Protein AF-A0A3D0JFA2-F1 (afdb_monomer_lite)

pLDDT: mean 86.04, std 10.28, range [57.06, 95.94]

Radius of gyration: 14.64 Å; chains: 1; bounding box: 28×27×38 Å

Secondary structure (DSSP, 8-state):
-EEEE-TTS-EEEE----TT-TT--HHHHHHHHHHHHHHTHHHHHHHHHHIIIIIS-------

Structure (mmCIF, N/CA/C/O backbone):
data_AF-A0A3D0JFA2-F1
#
_entry.id   AF-A0A3D0JFA2-F1
#
loop_
_atom_site.group_PDB
_atom_site.id
_atom_site.type_symbol
_atom_site.label_atom_id
_atom_site.label_alt_id
_atom_site.label_comp_id
_atom_site.label_asym_id
_atom_site.label_entity_id
_atom_site.label_seq_id
_atom_site.pdbx_PDB_ins_code
_atom_site.Cartn_x
_atom_site.Cartn_y
_atom_site.Cartn_z
_atom_site.occupancy
_atom_site.B_iso_or_equiv
_atom_site.auth_seq_id
_atom_site.auth_comp_id
_atom_site.auth_asym_id
_atom_site.auth_atom_id
_atom_site.pdbx_PDB_model_num
ATOM 1 N N . MET A 1 1 ? 3.430 -4.894 -12.740 1.00 79.06 1 MET A N 1
ATOM 2 C CA . MET A 1 1 ? 3.422 -4.154 -11.457 1.00 79.06 1 MET A CA 1
ATOM 3 C C . MET A 1 1 ? 2.011 -4.146 -10.907 1.00 79.06 1 MET A C 1
ATOM 5 O O . MET A 1 1 ? 1.111 -3.689 -11.603 1.00 79.06 1 MET A O 1
ATOM 9 N N . THR A 1 2 ? 1.841 -4.639 -9.690 1.00 88.50 2 THR A N 1
ATOM 10 C CA . THR A 1 2 ? 0.584 -4.706 -8.938 1.00 88.50 2 THR A CA 1
ATOM 11 C C . THR A 1 2 ? 0.743 -3.982 -7.601 1.00 88.50 2 THR A C 1
ATOM 13 O O . THR A 1 2 ? 1.855 -3.656 -7.174 1.00 88.50 2 THR A O 1
ATOM 16 N N . LEU A 1 3 ? -0.386 -3.671 -6.969 1.00 90.50 3 LEU A N 1
ATOM 17 C CA . LEU A 1 3 ? -0.457 -3.082 -5.639 1.00 90.50 3 LEU A CA 1
ATOM 18 C C . LEU A 1 3 ? -1.227 -4.053 -4.747 1.00 90.50 3 LEU A C 1
ATOM 20 O O . LEU A 1 3 ? -2.367 -4.392 -5.062 1.00 90.50 3 LEU A O 1
ATOM 24 N N . GLU A 1 4 ? -0.600 -4.505 -3.670 1.00 93.31 4 GLU A N 1
ATOM 25 C CA . GLU A 1 4 ? -1.100 -5.593 -2.833 1.00 93.31 4 GLU A CA 1
ATOM 26 C C . GLU A 1 4 ? -1.055 -5.216 -1.355 1.00 93.31 4 GLU A C 1
ATOM 28 O O . GLU A 1 4 ? -0.230 -4.408 -0.926 1.00 93.31 4 GLU A O 1
ATOM 33 N N . PHE A 1 5 ? -1.970 -5.804 -0.587 1.00 93.31 5 PHE A N 1
ATOM 34 C CA . PHE A 1 5 ? -1.987 -5.693 0.863 1.00 93.31 5 PHE A CA 1
ATOM 35 C C . PHE A 1 5 ? -1.344 -6.922 1.484 1.00 93.31 5 PHE A C 1
ATOM 37 O O . PHE A 1 5 ? -1.791 -8.044 1.242 1.00 93.31 5 PHE A O 1
ATOM 44 N N . GLU A 1 6 ? -0.347 -6.702 2.329 1.00 92.44 6 GLU A N 1
ATOM 45 C CA . GLU A 1 6 ? 0.176 -7.744 3.201 1.00 92.44 6 GLU A CA 1
ATOM 46 C C . GLU A 1 6 ? -0.833 -8.021 4.345 1.00 92.44 6 GLU A C 1
ATOM 48 O O . GLU A 1 6 ? -1.703 -7.185 4.641 1.00 92.44 6 GLU A O 1
ATOM 53 N N . PRO A 1 7 ? -0.778 -9.196 5.004 1.00 89.38 7 PRO A N 1
ATOM 54 C CA . PRO A 1 7 ? -1.752 -9.583 6.033 1.00 89.38 7 PRO A CA 1
ATOM 55 C C . PRO A 1 7 ? -1.862 -8.626 7.231 1.00 89.38 7 PRO A C 1
ATOM 57 O O . PRO A 1 7 ? -2.884 -8.609 7.917 1.00 89.38 7 PRO A O 1
ATOM 60 N N . ASP A 1 8 ? -0.827 -7.829 7.492 1.00 86.12 8 ASP A N 1
ATOM 61 C CA . ASP A 1 8 ? -0.788 -6.811 8.546 1.00 86.12 8 ASP A CA 1
ATOM 62 C C . ASP A 1 8 ? -1.396 -5.455 8.123 1.00 86.12 8 ASP A C 1
ATOM 64 O O . ASP A 1 8 ? -1.591 -4.561 8.954 1.00 86.12 8 ASP A O 1
ATOM 68 N N . GLY A 1 9 ? -1.754 -5.315 6.844 1.00 86.56 9 GLY A N 1
ATOM 69 C CA . GLY A 1 9 ? -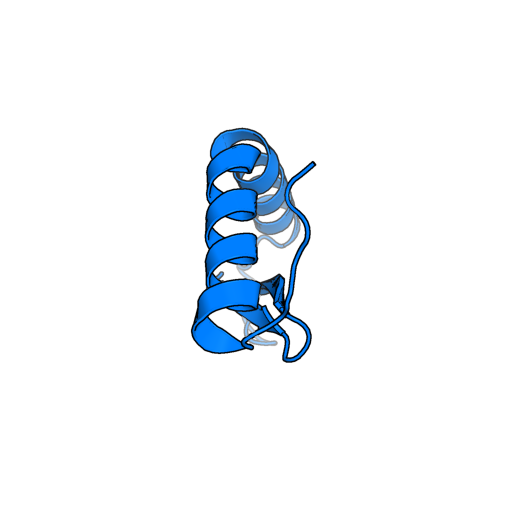2.316 -4.111 6.245 1.00 86.56 9 GLY A CA 1
ATOM 70 C C . GLY A 1 9 ? -1.284 -3.156 5.647 1.00 86.56 9 GLY A C 1
ATOM 71 O O . GLY A 1 9 ? -1.652 -2.026 5.303 1.00 86.56 9 GLY A O 1
ATOM 72 N N . GLU A 1 10 ? -0.016 -3.560 5.525 1.00 89.81 10 GLU A N 1
ATOM 73 C CA . GLU A 1 10 ? 0.966 -2.827 4.725 1.00 89.81 10 GLU A CA 1
ATOM 74 C C . GLU A 1 10 ? 0.609 -2.881 3.232 1.00 89.81 10 GLU A C 1
ATOM 76 O O . GLU A 1 10 ? 0.187 -3.908 2.706 1.00 89.81 10 GLU A O 1
ATOM 81 N N . LEU A 1 11 ? 0.770 -1.748 2.544 1.00 91.00 11 LEU A N 1
ATOM 82 C CA . LEU A 1 11 ? 0.520 -1.615 1.112 1.00 91.00 11 LEU A CA 1
ATOM 83 C C . LEU A 1 11 ? 1.845 -1.694 0.335 1.00 91.00 11 LEU A C 1
ATOM 85 O O . LEU A 1 11 ? 2.697 -0.801 0.435 1.00 91.00 11 LEU A O 1
ATOM 89 N N . VAL A 1 12 ? 2.006 -2.739 -0.477 1.00 90.56 12 VAL A N 1
ATOM 90 C CA . VAL A 1 12 ? 3.257 -3.070 -1.172 1.00 90.56 12 VAL A CA 1
ATOM 91 C C . VAL A 1 12 ? 3.060 -3.038 -2.686 1.00 90.56 12 VAL A C 1
ATOM 93 O O . VAL A 1 12 ? 2.108 -3.592 -3.227 1.00 90.56 12 VAL A O 1
ATOM 96 N N . PHE A 1 13 ? 3.990 -2.390 -3.391 1.00 90.25 13 PHE A N 1
ATOM 97 C CA . PHE A 1 13 ? 4.075 -2.484 -4.848 1.00 90.25 13 PHE A CA 1
ATOM 98 C C . PHE A 1 13 ? 4.884 -3.728 -5.206 1.00 90.25 13 PHE A C 1
ATOM 100 O O . PHE A 1 13 ? 6.059 -3.808 -4.844 1.00 90.25 13 PHE A O 1
ATOM 107 N N . LYS A 1 14 ? 4.281 -4.668 -5.932 1.00 86.38 14 LYS A N 1
ATOM 108 C CA . LYS A 1 14 ? 4.983 -5.833 -6.473 1.00 86.38 14 LYS A CA 1
ATOM 109 C C . LYS A 1 14 ? 5.278 -5.590 -7.944 1.00 86.38 14 LYS A C 1
ATOM 111 O O . LYS A 1 14 ? 4.433 -5.138 -8.721 1.00 86.38 14 LYS A O 1
ATOM 116 N N . THR A 1 15 ? 6.503 -5.869 -8.345 1.00 76.50 15 THR A N 1
ATOM 117 C CA . THR A 1 15 ? 6.922 -5.874 -9.743 1.00 76.50 15 THR A CA 1
ATOM 118 C C . THR A 1 15 ? 7.301 -7.301 -10.079 1.00 76.50 15 THR A C 1
ATOM 120 O O . THR A 1 15 ? 8.467 -7.661 -9.991 1.00 76.50 15 THR A O 1
ATOM 123 N N . GLU A 1 16 ? 6.305 -8.132 -10.375 1.00 69.25 16 GLU A N 1
ATOM 124 C CA . GLU A 1 16 ? 6.573 -9.451 -10.941 1.00 69.25 16 GLU A CA 1
ATOM 125 C C . GLU A 1 16 ? 7.225 -9.253 -12.312 1.00 69.25 16 GLU A C 1
ATOM 127 O O . GLU A 1 16 ? 6.662 -8.596 -13.193 1.00 69.25 16 GLU A O 1
ATOM 132 N N . CYS A 1 17 ? 8.449 -9.748 -12.418 1.00 64.38 17 CYS A N 1
ATOM 133 C CA . CYS A 1 17 ? 9.200 -9.946 -13.642 1.00 64.38 17 CYS A CA 1
ATOM 134 C C . CYS A 1 17 ? 9.348 -11.464 -13.746 1.00 64.38 17 CYS A C 1
ATOM 136 O O . CYS A 1 17 ? 9.759 -12.084 -12.761 1.00 64.38 17 CYS A O 1
ATOM 138 N N . GLU A 1 18 ? 8.971 -12.078 -14.868 1.00 59.81 18 GLU A N 1
ATOM 139 C CA . GLU A 1 18 ? 9.334 -13.485 -15.065 1.00 59.81 18 GLU A CA 1
ATOM 140 C C . GLU A 1 18 ? 10.866 -13.582 -15.130 1.00 59.81 18 GLU A C 1
ATOM 142 O O . GLU A 1 18 ? 11.518 -12.670 -15.640 1.00 59.81 18 GLU A O 1
ATOM 147 N N . GLU A 1 19 ? 11.462 -14.648 -14.582 1.00 57.06 19 GLU A N 1
ATOM 148 C CA . GLU A 1 19 ? 12.930 -14.791 -14.508 1.00 57.06 19 GLU A CA 1
ATOM 149 C C . GLU A 1 19 ? 13.617 -14.764 -15.894 1.00 57.06 19 GLU A C 1
ATOM 151 O O . GLU A 1 19 ? 14.813 -14.492 -15.971 1.00 57.06 19 GLU A O 1
ATOM 156 N N . ASP A 1 20 ? 12.859 -14.973 -16.978 1.00 57.44 20 ASP A N 1
ATOM 157 C CA . ASP A 1 20 ? 13.305 -14.925 -18.379 1.00 57.44 20 ASP A CA 1
ATOM 158 C C . ASP A 1 20 ? 12.919 -13.626 -19.128 1.00 57.44 20 ASP A C 1
ATOM 160 O O . ASP A 1 20 ? 13.108 -13.525 -20.344 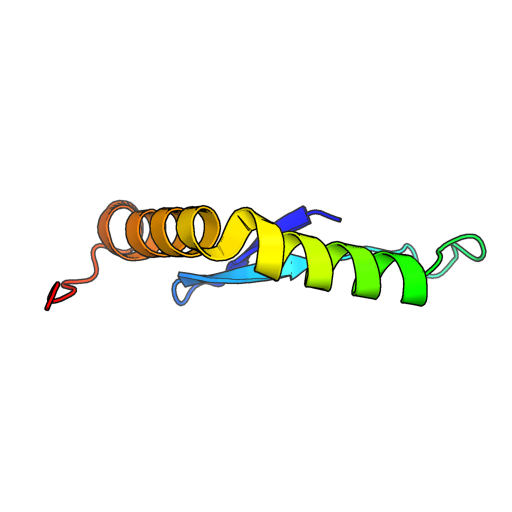1.00 57.44 20 ASP A O 1
ATOM 164 N N . ASP A 1 21 ? 12.394 -12.605 -18.442 1.00 70.44 21 ASP A N 1
ATOM 165 C CA . ASP A 1 21 ? 12.044 -11.320 -19.063 1.00 70.44 21 ASP A CA 1
ATOM 166 C C . ASP A 1 21 ? 13.265 -10.381 -19.124 1.00 70.44 21 ASP A C 1
ATOM 168 O O . ASP A 1 21 ? 13.408 -9.412 -18.377 1.00 70.44 21 ASP A O 1
ATOM 172 N N . PHE A 1 22 ? 14.185 -10.687 -20.045 1.00 64.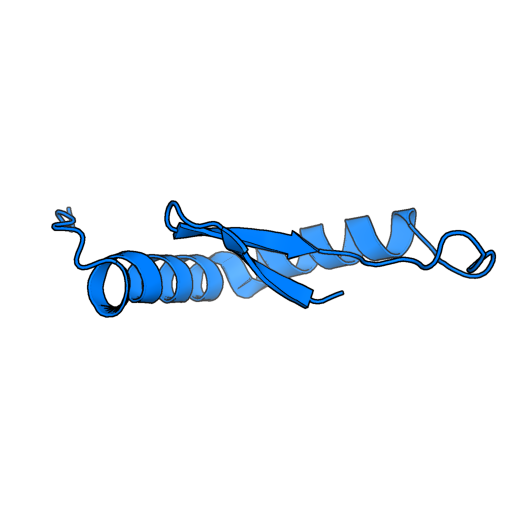31 22 PHE A N 1
ATOM 173 C CA . PHE A 1 22 ? 15.395 -9.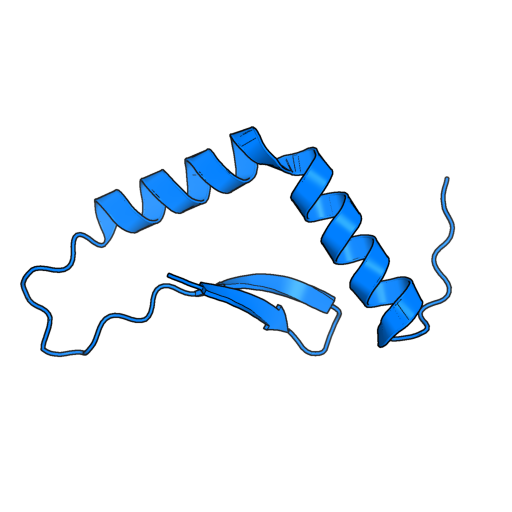892 -20.299 1.00 64.31 22 PHE A CA 1
ATOM 174 C C . PHE A 1 22 ? 15.109 -8.452 -20.763 1.00 64.31 22 PHE A C 1
ATOM 176 O O . PHE A 1 22 ? 16.024 -7.625 -20.781 1.00 64.31 22 PHE A O 1
ATOM 183 N N . GLU A 1 23 ? 13.871 -8.141 -21.158 1.00 72.50 23 GLU A N 1
ATOM 184 C CA . GLU A 1 23 ? 13.447 -6.796 -21.556 1.00 72.50 23 GLU A CA 1
ATOM 185 C C . GLU A 1 23 ? 12.937 -5.960 -20.369 1.00 72.50 23 GLU A C 1
ATOM 187 O O . GLU A 1 23 ? 12.656 -4.765 -20.527 1.00 72.50 23 GLU A O 1
ATOM 192 N N . PHE A 1 24 ? 12.841 -6.543 -19.169 1.00 76.25 24 PHE A N 1
ATOM 193 C CA . PHE A 1 24 ? 12.347 -5.837 -17.998 1.00 76.25 24 PHE A CA 1
ATOM 194 C C . PHE A 1 24 ? 13.329 -4.770 -17.494 1.00 76.25 24 PHE A C 1
ATOM 196 O O . PHE A 1 24 ? 14.420 -5.044 -16.994 1.00 76.25 24 PHE A O 1
ATOM 203 N N . ASP A 1 25 ? 12.895 -3.511 -17.558 1.00 80.38 25 ASP A N 1
ATOM 204 C CA . ASP A 1 25 ? 13.608 -2.376 -16.972 1.00 80.38 25 ASP A CA 1
ATOM 205 C C . ASP A 1 25 ? 13.292 -2.245 -15.472 1.00 80.38 25 ASP A C 1
ATOM 207 O O . ASP A 1 25 ? 12.393 -1.502 -15.051 1.00 80.38 25 ASP A O 1
ATOM 211 N N . GLU A 1 26 ? 14.064 -2.963 -14.655 1.00 79.44 26 GLU A N 1
ATOM 212 C CA . GLU A 1 26 ? 13.982 -2.926 -13.190 1.00 79.44 26 GLU A CA 1
ATOM 213 C C . GLU A 1 26 ? 14.163 -1.503 -12.633 1.00 79.44 26 GLU A C 1
ATOM 215 O O . GLU A 1 26 ? 13.426 -1.061 -11.742 1.00 79.44 26 GLU A O 1
ATOM 220 N N . ILE A 1 27 ? 15.094 -0.733 -13.204 1.00 83.06 27 ILE A N 1
ATOM 221 C CA . ILE A 1 27 ? 15.394 0.636 -12.769 1.00 83.06 27 ILE A CA 1
ATOM 222 C C . ILE A 1 27 ? 14.204 1.554 -13.072 1.00 83.06 27 ILE A C 1
ATOM 224 O O . ILE A 1 27 ? 13.780 2.345 -12.219 1.00 83.06 27 ILE A O 1
ATOM 228 N N . GLY A 1 28 ? 13.638 1.449 -14.274 1.00 82.81 28 GLY A N 1
ATOM 229 C CA . GLY A 1 28 ? 12.454 2.193 -14.689 1.00 82.81 28 GLY A CA 1
ATOM 230 C C . GLY A 1 28 ? 11.223 1.845 -13.858 1.00 82.81 28 GLY A C 1
ATOM 231 O O . GLY A 1 28 ? 10.456 2.739 -13.486 1.00 82.81 28 GLY A O 1
ATOM 232 N N . ALA A 1 29 ? 11.042 0.572 -13.500 1.00 85.31 29 ALA A N 1
ATOM 233 C CA . ALA A 1 29 ? 9.979 0.140 -12.600 1.00 85.31 29 ALA A CA 1
ATOM 234 C C . ALA A 1 29 ? 10.138 0.758 -11.200 1.00 85.31 29 ALA A C 1
ATOM 236 O O . ALA A 1 29 ? 9.182 1.338 -10.678 1.00 85.31 29 ALA A O 1
ATOM 237 N N . GLY A 1 30 ? 11.349 0.745 -10.633 1.00 85.88 30 GLY A N 1
ATOM 238 C CA . GLY A 1 30 ? 11.647 1.385 -9.348 1.00 85.88 30 GLY A CA 1
ATOM 239 C C . GLY A 1 30 ? 11.384 2.897 -9.352 1.00 85.88 30 GLY A C 1
ATOM 240 O O . GLY A 1 30 ? 10.752 3.429 -8.433 1.00 85.88 30 GLY A O 1
ATOM 241 N N . GLN A 1 31 ? 11.787 3.601 -10.417 1.00 89.38 31 GLN A N 1
ATOM 242 C CA . GLN A 1 31 ? 11.489 5.030 -10.580 1.00 89.38 31 GLN A CA 1
ATOM 243 C C . GLN A 1 31 ? 9.983 5.305 -10.674 1.00 89.38 31 GLN A C 1
ATOM 245 O O . GLN A 1 31 ? 9.491 6.251 -10.052 1.00 89.38 31 GLN A O 1
ATOM 250 N N . LYS A 1 32 ? 9.234 4.465 -11.400 1.00 87.94 32 LYS A N 1
ATOM 251 C CA . LYS A 1 32 ? 7.771 4.565 -11.495 1.00 87.94 32 LYS A CA 1
ATOM 252 C C . LYS A 1 32 ? 7.101 4.368 -10.137 1.00 87.94 32 LYS A C 1
ATOM 254 O O . LYS A 1 32 ? 6.264 5.193 -9.780 1.00 87.94 32 LYS A O 1
ATOM 259 N N . VAL A 1 33 ? 7.494 3.354 -9.358 1.00 89.31 33 VAL A N 1
ATOM 260 C CA . VAL A 1 33 ? 6.974 3.144 -7.990 1.00 89.31 33 VAL A CA 1
ATOM 261 C C . VAL A 1 33 ? 7.250 4.364 -7.121 1.00 89.31 33 VAL A C 1
ATOM 263 O O . VAL A 1 33 ? 6.350 4.857 -6.444 1.00 89.31 33 VAL A O 1
ATOM 266 N N . LYS A 1 34 ? 8.478 4.891 -7.159 1.00 89.38 34 LYS A N 1
ATOM 267 C CA . LYS A 1 34 ? 8.856 6.068 -6.370 1.00 89.38 34 LYS A CA 1
ATOM 268 C C . LYS A 1 34 ? 8.007 7.288 -6.729 1.00 89.38 34 LYS A C 1
ATOM 270 O O . LYS A 1 34 ? 7.538 7.987 -5.834 1.00 89.38 34 LYS A O 1
ATOM 275 N N . LYS A 1 35 ? 7.770 7.516 -8.024 1.00 93.12 35 LYS A N 1
ATOM 276 C CA . LYS A 1 35 ? 6.895 8.592 -8.494 1.00 93.12 35 LYS A CA 1
ATOM 277 C C . LYS A 1 35 ? 5.444 8.377 -8.063 1.00 93.12 35 LYS A C 1
ATOM 279 O O . LYS A 1 35 ? 4.831 9.315 -7.577 1.00 93.12 35 LYS A O 1
ATOM 284 N N . LEU A 1 36 ? 4.917 7.159 -8.178 1.00 90.94 36 LEU A N 1
ATOM 285 C CA . LEU A 1 36 ? 3.566 6.809 -7.725 1.00 90.94 36 LEU A CA 1
ATOM 286 C C . LEU A 1 36 ? 3.377 7.054 -6.227 1.00 90.94 36 LEU A C 1
ATOM 288 O O . LEU A 1 36 ? 2.384 7.660 -5.839 1.00 90.94 36 LEU A O 1
ATOM 292 N N . ARG A 1 37 ? 4.342 6.640 -5.399 1.00 90.12 37 ARG A N 1
ATOM 293 C CA . ARG A 1 37 ? 4.316 6.890 -3.951 1.00 90.12 37 ARG A CA 1
ATOM 294 C C . ARG A 1 37 ? 4.271 8.381 -3.626 1.00 90.12 37 ARG A C 1
ATOM 296 O O . ARG A 1 37 ? 3.559 8.759 -2.710 1.00 90.12 37 ARG A O 1
ATOM 303 N N . TYR A 1 38 ? 4.995 9.206 -4.381 1.00 93.81 38 TYR A N 1
ATOM 304 C CA . TYR A 1 38 ? 4.996 10.657 -4.199 1.00 93.81 38 TYR A CA 1
ATOM 305 C C . TYR A 1 38 ? 3.704 11.314 -4.716 1.00 93.81 38 TYR A C 1
ATOM 307 O O . TYR A 1 38 ? 3.026 12.021 -3.980 1.00 93.81 38 TYR A O 1
ATOM 315 N N . ASP A 1 39 ? 3.322 11.042 -5.965 1.00 95.94 39 ASP A N 1
ATOM 316 C CA . ASP A 1 39 ? 2.188 11.690 -6.638 1.00 95.94 39 ASP A CA 1
ATOM 317 C C . ASP A 1 39 ? 0.824 11.267 -6.059 1.00 95.94 39 ASP A C 1
ATOM 319 O O . ASP A 1 39 ? -0.177 11.955 -6.267 1.00 95.94 39 ASP A O 1
ATOM 323 N N . LYS A 1 40 ? 0.755 10.098 -5.408 1.00 94.69 40 LYS A N 1
ATOM 324 C CA . LYS A 1 40 ? -0.481 9.493 -4.885 1.00 94.69 40 LYS A CA 1
ATOM 325 C C . LYS A 1 40 ? -0.407 9.197 -3.390 1.00 94.69 40 LYS A C 1
ATOM 327 O O . LYS A 1 40 ? -1.152 8.346 -2.924 1.00 94.69 40 LYS A O 1
ATOM 332 N N . GLN A 1 41 ? 0.468 9.880 -2.652 1.00 93.06 41 GLN A N 1
ATOM 333 C CA . GLN A 1 41 ? 0.696 9.611 -1.232 1.00 93.06 41 GLN A CA 1
ATOM 334 C C . GLN A 1 41 ? -0.609 9.590 -0.418 1.00 93.06 41 GLN A C 1
ATOM 336 O O . GLN A 1 41 ? -0.914 8.573 0.195 1.00 93.06 41 GLN A O 1
ATOM 341 N N . GLU A 1 42 ? -1.400 10.662 -0.486 1.00 95.19 42 GLU A N 1
ATOM 342 C CA . GLU A 1 42 ? -2.671 10.799 0.245 1.00 95.19 42 GLU A CA 1
ATOM 343 C C . GLU A 1 42 ? -3.639 9.648 -0.072 1.00 95.19 42 GLU A C 1
ATOM 345 O O . GLU A 1 42 ? -4.131 8.972 0.824 1.00 95.19 42 GLU A O 1
ATOM 350 N N . LEU A 1 43 ? -3.817 9.329 -1.356 1.00 94.88 43 LEU A N 1
ATOM 351 C CA . LEU A 1 43 ? -4.664 8.216 -1.789 1.00 94.88 43 LEU A CA 1
ATOM 352 C C . LEU A 1 43 ? -4.174 6.861 -1.248 1.00 94.88 43 LEU A C 1
ATOM 354 O O . LEU A 1 43 ? -4.975 6.017 -0.850 1.00 94.88 43 LEU A O 1
ATOM 358 N N . LEU A 1 44 ? -2.861 6.620 -1.268 1.00 94.12 44 LEU A N 1
ATOM 359 C CA . LEU A 1 44 ? -2.279 5.371 -0.771 1.00 94.12 44 LEU A CA 1
ATOM 360 C C . LEU A 1 44 ? -2.452 5.248 0.752 1.00 94.12 44 LEU A C 1
ATOM 362 O O . LEU A 1 44 ? -2.716 4.151 1.248 1.00 94.12 44 LEU A O 1
ATOM 366 N N . GLU A 1 45 ? -2.350 6.361 1.481 1.00 92.62 45 GLU A N 1
ATOM 367 C CA . GLU A 1 45 ? -2.624 6.431 2.919 1.00 92.62 45 GLU A CA 1
ATOM 368 C C . GLU A 1 45 ? -4.104 6.145 3.219 1.00 92.62 45 GLU A C 1
ATOM 370 O O . GLU A 1 45 ? -4.403 5.296 4.063 1.00 92.62 45 GLU A O 1
ATOM 375 N N . GLU A 1 46 ? -5.030 6.761 2.479 1.00 94.00 46 GLU A N 1
ATOM 376 C CA . GLU A 1 46 ? -6.474 6.544 2.628 1.00 94.00 46 GLU A CA 1
ATOM 377 C C . GLU A 1 46 ? -6.881 5.093 2.349 1.00 94.00 46 GLU A C 1
ATOM 379 O O . GLU A 1 46 ? -7.640 4.496 3.116 1.00 94.00 46 GLU A O 1
ATOM 384 N N . ILE A 1 47 ? -6.358 4.489 1.277 1.00 94.06 47 ILE A N 1
ATOM 385 C CA . ILE A 1 47 ? -6.656 3.093 0.934 1.00 94.06 47 ILE A CA 1
ATOM 386 C C . ILE A 1 47 ? -6.050 2.138 1.976 1.00 94.06 47 ILE A C 1
ATOM 388 O O . ILE A 1 47 ? -6.701 1.160 2.358 1.00 94.06 47 ILE A O 1
ATOM 392 N N . SER A 1 48 ? -4.853 2.430 2.502 1.00 92.62 48 SER A N 1
ATOM 393 C CA . SER A 1 48 ? -4.281 1.646 3.607 1.00 92.62 48 SER A CA 1
ATOM 394 C C . SER A 1 48 ? -5.132 1.733 4.870 1.00 92.62 48 SER A C 1
ATOM 396 O O . SER A 1 48 ? -5.432 0.707 5.487 1.00 92.62 48 SE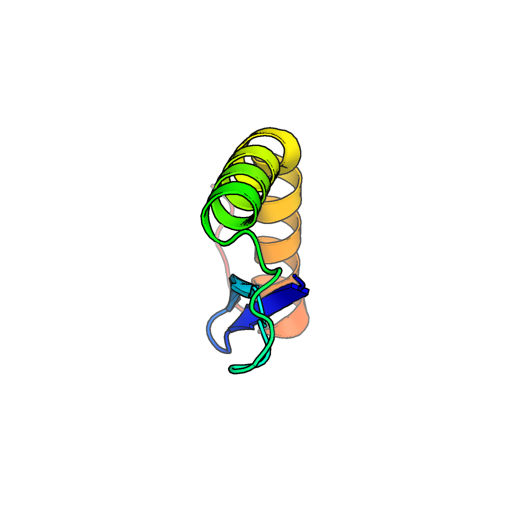R A O 1
ATOM 398 N N . LEU A 1 49 ? -5.587 2.935 5.226 1.00 93.06 49 LEU A N 1
ATOM 399 C CA . LEU A 1 49 ? -6.471 3.138 6.366 1.00 93.06 49 LEU A CA 1
ATOM 400 C C . LEU A 1 49 ? -7.798 2.392 6.182 1.00 93.06 49 LEU A C 1
ATOM 402 O O . LEU A 1 49 ? -8.234 1.683 7.091 1.00 93.06 49 LEU A O 1
ATOM 406 N N . TYR A 1 50 ? -8.407 2.494 4.998 1.00 93.75 50 TYR A N 1
ATOM 407 C CA . TYR A 1 50 ? -9.622 1.760 4.655 1.00 93.75 50 TYR A CA 1
ATOM 408 C C . TYR A 1 50 ? -9.439 0.257 4.870 1.00 93.75 50 TYR A C 1
ATOM 410 O O . TYR A 1 50 ? -10.254 -0.365 5.548 1.00 93.75 50 TYR A O 1
ATOM 418 N N . TYR A 1 51 ? -8.361 -0.332 4.351 1.00 94.50 51 TYR A N 1
ATOM 419 C CA . TYR A 1 51 ? -8.112 -1.763 4.505 1.00 94.50 51 TYR A CA 1
ATOM 420 C C . TYR A 1 51 ? -7.971 -2.161 5.980 1.00 94.50 51 TYR A C 1
ATOM 422 O O . TYR A 1 51 ? -8.640 -3.087 6.448 1.00 94.50 51 TYR A O 1
ATOM 430 N N . LYS A 1 52 ? -7.182 -1.411 6.754 1.00 92.94 52 LYS A N 1
ATOM 431 C CA . LYS A 1 52 ? -6.965 -1.690 8.181 1.00 92.94 52 LYS A CA 1
ATOM 432 C C . LYS A 1 52 ? -8.247 -1.584 9.013 1.00 92.94 52 LYS A C 1
ATOM 434 O O . LYS A 1 52 ? -8.517 -2.447 9.848 1.00 92.94 52 LYS A O 1
ATOM 439 N N . VAL A 1 53 ? -9.075 -0.569 8.778 1.00 94.75 53 VAL A N 1
ATOM 440 C CA . VAL A 1 53 ? -10.314 -0.365 9.549 1.00 94.75 53 VAL A CA 1
ATOM 441 C C . VAL A 1 53 ? -11.438 -1.274 9.055 1.00 94.75 53 VAL A C 1
ATOM 443 O O . VAL A 1 53 ? -12.121 -1.928 9.845 1.00 94.75 53 VAL A O 1
ATOM 446 N N . VAL A 1 54 ? -11.664 -1.324 7.744 1.00 95.38 54 VAL A N 1
ATOM 447 C CA . VAL A 1 54 ? -12.851 -1.961 7.165 1.00 95.38 54 VAL A CA 1
ATOM 448 C C . VAL A 1 54 ? -12.654 -3.458 6.987 1.00 95.38 54 VAL A C 1
ATOM 450 O O . VAL A 1 54 ? -13.576 -4.214 7.306 1.00 95.38 54 VAL A O 1
ATOM 453 N N . ILE A 1 55 ? -11.482 -3.891 6.523 1.00 94.88 55 ILE A N 1
ATOM 454 C CA . ILE A 1 55 ? -11.195 -5.306 6.267 1.00 94.88 55 ILE A CA 1
ATOM 455 C C . ILE A 1 55 ? -10.632 -5.967 7.524 1.00 94.88 55 ILE A C 1
ATOM 457 O O . ILE A 1 55 ? -11.215 -6.937 8.005 1.00 94.88 55 ILE A O 1
ATOM 461 N N . LEU A 1 56 ? -9.571 -5.403 8.114 1.00 95.56 56 LEU A N 1
ATOM 462 C CA . LEU A 1 56 ? -8.910 -5.993 9.289 1.00 95.56 56 LEU A CA 1
ATOM 463 C C . LEU A 1 56 ? -9.608 -5.687 10.624 1.00 95.56 56 LEU A C 1
ATOM 465 O O . LEU A 1 56 ? -9.230 -6.249 11.649 1.00 95.56 56 LEU A O 1
ATOM 469 N N . LYS A 1 57 ? -10.627 -4.816 10.632 1.00 95.38 57 LYS A N 1
ATOM 470 C CA . LYS A 1 57 ? -11.371 -4.409 11.841 1.00 95.38 57 LYS A CA 1
ATOM 471 C C . LYS A 1 57 ? -10.475 -3.842 12.949 1.00 95.38 57 LYS A C 1
ATOM 473 O O . LYS A 1 57 ? -10.808 -3.951 14.130 1.00 95.38 57 LYS A O 1
ATOM 478 N N . GLN A 1 58 ? -9.350 -3.225 12.587 1.00 93.31 58 GLN A N 1
ATOM 479 C CA . GLN A 1 58 ? -8.455 -2.604 13.559 1.00 93.31 58 GLN A CA 1
ATOM 480 C C . GLN A 1 58 ? -9.112 -1.362 14.170 1.00 93.31 58 GLN A C 1
ATOM 482 O O . GLN A 1 58 ? -9.700 -0.535 13.470 1.00 93.31 58 GLN A O 1
ATOM 487 N N . ASN A 1 59 ? -8.990 -1.220 15.490 1.00 90.94 59 ASN A N 1
ATOM 488 C CA . ASN A 1 59 ? -9.366 0.008 16.179 1.00 90.94 59 ASN A CA 1
ATOM 489 C C . ASN A 1 59 ? -8.197 0.993 16.078 1.00 90.94 59 ASN A C 1
ATOM 491 O O . ASN A 1 59 ? -7.208 0.869 16.800 1.00 90.94 59 ASN A O 1
ATOM 495 N N . ILE A 1 60 ? -8.301 1.926 15.138 1.00 85.44 60 ILE A N 1
ATOM 496 C CA . ILE A 1 60 ? -7.300 2.966 14.907 1.00 85.44 60 ILE A CA 1
ATOM 497 C C . ILE A 1 60 ? -7.823 4.265 15.510 1.00 85.44 60 ILE A C 1
ATOM 499 O O . ILE A 1 60 ? -8.965 4.657 15.262 1.00 85.44 60 ILE A O 1
ATOM 503 N N . LYS A 1 61 ? -6.987 4.934 16.306 1.00 82.25 61 LYS A N 1
ATOM 504 C CA . LYS A 1 61 ? -7.255 6.306 16.736 1.00 82.25 61 LYS A CA 1
ATOM 505 C C . LYS A 1 61 ? -6.851 7.239 15.603 1.00 82.25 61 LYS A C 1
ATOM 507 O O . LYS A 1 61 ? -5.725 7.164 15.126 1.00 82.25 61 LYS A O 1
ATOM 512 N N . LEU A 1 62 ? -7.797 8.053 15.159 1.00 72.75 62 LEU A N 1
ATOM 513 C CA . LEU A 1 62 ? -7.520 9.179 14.281 1.00 72.75 62 LEU A CA 1
ATOM 514 C C . LEU A 1 62 ? -7.217 10.355 15.209 1.00 72.75 62 LEU A C 1
ATOM 516 O O . LEU A 1 62 ? -8.093 10.736 15.991 1.00 72.75 62 LEU A O 1
ATOM 520 N N . ASP A 1 63 ? -5.968 10.811 15.197 1.00 68.50 63 ASP A N 1
ATOM 521 C CA . ASP A 1 63 ? -5.515 11.979 15.958 1.00 68.50 63 ASP A CA 1
ATOM 522 C C . ASP A 1 63 ? -5.939 13.291 15.275 1.00 68.50 63 ASP A C 1
ATOM 524 O O . ASP A 1 63 ? -5.994 13.321 14.022 1.00 68.50 63 ASP A O 1
#

Sequence (63 aa):
MTLEFEPDGELVFKTECEEDDFEFDEIGAGQKVKKLRYDKQELLEEISLYYKVVILKQNIKLD

Foldseek 3Di:
DDWDADPQLDIDDDDDDPPPNPVDDPVVVVVVVVVCCVVCVVVNVVVSVCCCCPVVVDDDDDD

=== Feature glossary ===
Each block in this record encodes a different view of the same protein. In brief:

Predicted aligned error. PAE(i, j) answers: if I align the predicted and true structures on residue i, how far off (in Å) do I expect residue j to be? A block-diagonal PAE matrix with low values on the blocks and high values off-diagonal is the signature of a multi-domain protein with confidently predicted domains but uncertain inter-domain orientation.

Contact-map, Ramachandran, and PAE plots. Plot images: a contact map (which residues are close in 3D, as an N×N binary image), a Ramachandran scatter (backbone torsion angles, revealing secondary-structure composition at a glance), and — for AlphaFold structures — a PAE heatmap (pairwise prediction confidence).

Backbone torsions (φ/ψ). φ (phi) and ψ (psi) are the two rotatable backbone dihedrals per residue: φ is the C(i-1)–N–Cα–C torsion, ψ is the N–Cα–C–N(i+1) torsion, both in degrees on (−180°, 180°]. α-helical residues cluster near (−60°, −45°); β-strand residues near (−120°, +130°). A Ramachandran plot is simply a scatter of (φ, ψ) for every residue.

Foldseek 3Di. A 3Di character summarizes, for each residue, the relative orientation of the Cα frame of its nearest spatial neighbor. Because it encodes fold topology rather than chemistry, 3Di alignments detect remote structural similarity that sequence alignment misses.

Radius of gyration, Cα contacts, bounding box. Three whole-structure scalars: the radius of gyration (RMS distance of Cα from centroid, in Å), the count of Cα–Cα contacts (pairs closer than 8 Å and separated by more than four residues in sequence — i.e. tertiary, not local, contacts), and the bounding-box dimensions. Together they distinguish compact globular folds from extended fibres or disordered chains.

Sequence. Sequence gives the chain of amino acids in standard one-letter code (A=alanine, C=cysteine, …, Y=tyrosine), read N→C. It is the only feature that is directly encoded by the gene; all structural features are derived from the folded form of this sequence.

mmCIF coordinates. Atomic coordinates in PDBx/mmCIF format — the same representation the Protein Data Bank distributes. Each line of the _atom_site loop places one backbone atom in Cartesian space (units: ångströms, origin: arbitrary).

Secondary structure (3-state, P-SEA). Three-state secondary structure (P-SEA) collapses the eight DSSP classes into helix (a), strand (b), and coil (c). P-SEA assigns these from Cα geometry alone — distances and angles — without requiring backbone oxygens, so it works on any Cα trace.

InterPro / GO / CATH / organism. Functional annotations link the protein to curated databases. InterPro entries identify conserved domains and families by matching the sequence against member-database signatures (Pfam, PROSITE, CDD, …). Gene Ontology (GO) terms describe molecular function, biological process, and cellular component in a controlled vocabulary. CATH places the structure in a hierarchical fold classification (Class/Architecture/Topology/Homologous-superfamily). The organism is the source species.

B-factor. B-factor (Debye–Waller factor) reflects atomic displacement in the crystal lattice. It is an experimental observable (units Å²), not a prediction; low values mean the atom is pinned down, high values me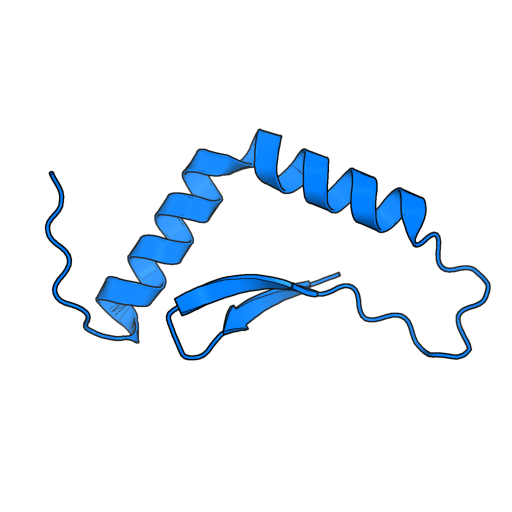an it moves or is heterogeneous across the crystal.

Rendered structure images. Structure images are PyMOL renders from six orthogonal camera directions. Cartoon representation draws helices as coils and strands as arrows; sticks shows the backbone as bonds; surface shows the solvent-excluded envelope. Rainbow coloring maps sequence position to hue (blue→red, N→C); chain coloring assigns a distinct color per polypeptide.

Solvent-accessible surface area. Solvent-accessible surface area (SASA) is the area in Å² traced out by the centre of a 1.4 Å probe sphere (a water molecule) rolled over the protein's van der Waals surface (Shrake–Rupley / Lee–Richards construction). Buried residues have near-zero SASA; fully exposed residues can exceed 200 Å². The total SASA scales roughly with the number of surface residues.

Secondary structure (8-state, DSSP). The SS8 string is DSSP's per-residue secondary-structure call. α-helix (H) means an i→i+4 H-bond ladder; β-strand (E) means the residue participates in a β-sheet; 3₁₀ (G) and π (I) are tighter and wider helices; T/S are turns/bends; '-' is loop.

pLDDT. For AlphaFold models, the B-factor field carries pLDDT — the model's own estimate of local accuracy on a 0–100 scale. Regions with pLDDT<50 should be treated as essentially unmodeled; they often correspond to intrinsically disordered segments.

Nearest PDB structures. Nearest PDB neighbors are the top structural matches found by Foldseek when searching this structure against the entire Protein Data Bank. Each hit reports a TM-score (0 to 1; >0.5 almost always implies the same fold) and an E-value. These are *structural* homologs — they may share no detectable sequence similarity.